Protein AF-X1I2G4-F1 (afdb_monomer_lite)

Structure (mmCIF, N/CA/C/O backbone):
data_AF-X1I2G4-F1
#
_entry.id   AF-X1I2G4-F1
#
loop_
_atom_site.group_PDB
_atom_site.id
_atom_site.type_symbol
_atom_site.label_atom_id
_atom_site.label_alt_id
_atom_site.label_comp_id
_atom_site.label_asym_id
_atom_site.label_entity_id
_atom_site.label_seq_id
_atom_site.pdbx_PDB_ins_code
_atom_site.Cartn_x
_atom_site.Cartn_y
_atom_site.Cartn_z
_atom_site.occupancy
_atom_site.B_iso_or_equiv
_atom_site.auth_seq_id
_atom_site.auth_comp_id
_atom_site.auth_asym_id
_atom_site.auth_atom_id
_atom_site.pdbx_PDB_model_num
ATOM 1 N N . THR A 1 1 ? -0.028 4.643 -33.388 1.00 55.12 1 THR A N 1
ATOM 2 C CA . THR A 1 1 ? -0.167 5.219 -32.034 1.00 55.12 1 THR A CA 1
ATOM 3 C C . THR A 1 1 ? 0.349 6.647 -32.057 1.00 55.12 1 THR A C 1
ATOM 5 O O . THR A 1 1 ? 1.545 6.830 -32.228 1.00 55.12 1 THR A O 1
ATOM 8 N N . LEU A 1 2 ? -0.530 7.656 -32.001 1.00 71.88 2 LEU A N 1
ATOM 9 C CA . LEU A 1 2 ? -0.175 9.086 -32.098 1.00 71.88 2 LEU A CA 1
ATOM 10 C C . LEU A 1 2 ? 0.038 9.688 -30.700 1.00 71.88 2 LEU A C 1
ATOM 12 O O . LEU A 1 2 ? -0.689 10.582 -30.279 1.00 71.88 2 LEU A O 1
ATOM 16 N N . ALA A 1 3 ? 0.988 9.146 -29.941 1.00 80.50 3 ALA A N 1
ATOM 17 C CA . ALA A 1 3 ? 1.338 9.740 -28.655 1.00 80.50 3 ALA A CA 1
ATOM 18 C C . ALA A 1 3 ? 2.143 11.029 -28.894 1.00 80.50 3 ALA A C 1
ATOM 20 O O . ALA A 1 3 ? 3.124 11.006 -29.639 1.00 80.50 3 ALA A O 1
ATOM 21 N N . LEU A 1 4 ? 1.737 12.135 -28.257 1.00 90.69 4 LEU A N 1
ATOM 22 C CA . LEU A 1 4 ? 2.426 13.431 -28.357 1.00 90.69 4 LEU A CA 1
ATOM 23 C C . LEU A 1 4 ? 3.875 13.344 -27.844 1.00 90.69 4 LEU A C 1
ATOM 25 O O . LEU A 1 4 ? 4.763 14.046 -28.321 1.00 90.69 4 LEU A O 1
ATOM 29 N N . GLN A 1 5 ? 4.107 12.457 -26.874 1.00 88.31 5 GLN A N 1
ATOM 30 C CA . GLN A 1 5 ? 5.410 12.156 -26.298 1.00 88.31 5 GLN A CA 1
ATOM 31 C C . GLN A 1 5 ? 5.576 10.648 -26.117 1.00 88.31 5 GLN A C 1
ATOM 33 O O . GLN A 1 5 ? 4.614 9.914 -25.887 1.00 88.31 5 GLN A O 1
ATOM 38 N N . ARG A 1 6 ? 6.822 10.184 -26.228 1.00 89.62 6 ARG A N 1
ATOM 39 C CA . ARG A 1 6 ? 7.175 8.787 -25.965 1.00 89.62 6 ARG A CA 1
ATOM 40 C C . ARG A 1 6 ? 7.131 8.537 -24.463 1.00 89.62 6 ARG A C 1
ATOM 42 O O . ARG A 1 6 ? 7.684 9.317 -23.695 1.00 89.62 6 ARG A O 1
ATOM 49 N N . GLY A 1 7 ? 6.543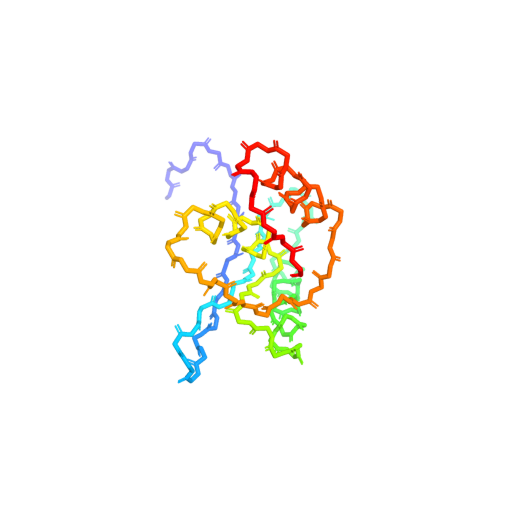 7.418 -24.073 1.00 92.19 7 GLY A N 1
ATOM 50 C CA . GLY A 1 7 ? 6.477 6.987 -22.687 1.00 92.19 7 GLY A CA 1
ATOM 51 C C . GLY A 1 7 ? 6.130 5.510 -22.598 1.00 92.19 7 GLY A C 1
ATOM 52 O O . GLY A 1 7 ? 5.653 4.909 -23.560 1.00 92.19 7 GLY A O 1
ATOM 53 N N . ALA A 1 8 ? 6.393 4.941 -21.433 1.00 93.56 8 ALA A N 1
ATOM 54 C CA . ALA A 1 8 ? 5.956 3.611 -21.047 1.00 93.56 8 ALA A CA 1
ATOM 55 C C . ALA A 1 8 ? 5.551 3.661 -19.574 1.00 93.56 8 ALA A C 1
ATOM 57 O O . ALA A 1 8 ? 6.000 4.541 -18.843 1.00 93.56 8 ALA A O 1
ATOM 58 N N . ALA A 1 9 ? 4.718 2.729 -19.141 1.00 96.12 9 ALA A N 1
ATOM 59 C CA . ALA A 1 9 ? 4.417 2.489 -17.739 1.00 96.12 9 ALA A CA 1
ATOM 60 C C . ALA A 1 9 ? 3.941 1.044 -17.595 1.00 96.12 9 ALA A C 1
ATOM 62 O O . ALA A 1 9 ? 3.418 0.465 -18.550 1.00 96.12 9 ALA A O 1
ATOM 63 N N . LEU A 1 10 ? 4.121 0.478 -16.410 1.00 98.31 10 LEU A N 1
ATOM 64 C CA . LEU A 1 10 ? 3.512 -0.787 -16.025 1.00 98.31 10 LEU A CA 1
ATOM 65 C C . LEU A 1 10 ? 2.855 -0.596 -14.668 1.00 98.31 10 LEU A C 1
ATOM 67 O O . LEU A 1 10 ? 3.507 -0.109 -13.749 1.00 98.31 10 LEU A O 1
ATOM 71 N N . ALA A 1 11 ? 1.605 -1.021 -14.558 1.00 98.31 11 ALA A N 1
ATOM 72 C CA . ALA A 1 11 ? 0.897 -1.168 -13.301 1.00 98.31 11 ALA A CA 1
ATOM 73 C C . ALA A 1 11 ? 0.337 -2.589 -13.242 1.00 98.31 11 ALA A C 1
ATOM 75 O O . ALA A 1 11 ? -0.178 -3.095 -14.243 1.00 98.31 11 ALA A O 1
ATOM 76 N N . ILE A 1 12 ? 0.459 -3.229 -12.087 1.00 98.31 12 ILE A N 1
ATOM 77 C CA . ILE A 1 12 ? -0.165 -4.518 -11.792 1.00 98.31 12 ILE A CA 1
ATOM 78 C C . ILE A 1 12 ? -0.890 -4.411 -10.457 1.00 98.31 12 ILE A C 1
ATOM 80 O O . ILE A 1 12 ? -0.523 -3.604 -9.602 1.00 98.31 12 ILE A O 1
ATOM 84 N N . TYR A 1 13 ? -1.898 -5.251 -10.273 1.00 97.81 13 TYR A N 1
ATOM 85 C CA . TYR A 1 13 ? -2.646 -5.331 -9.030 1.00 97.81 13 TYR A CA 1
ATOM 86 C C . TYR A 1 13 ? -2.983 -6.783 -8.707 1.00 97.81 13 TYR A C 1
ATOM 88 O O . TYR A 1 13 ? -3.139 -7.614 -9.604 1.00 97.81 13 TYR A O 1
ATOM 96 N N . ALA A 1 14 ? -3.087 -7.073 -7.416 1.00 97.81 14 ALA A N 1
ATOM 97 C CA . ALA A 1 14 ? -3.593 -8.330 -6.895 1.00 97.81 14 ALA A CA 1
ATOM 98 C C . ALA A 1 14 ? -4.908 -8.078 -6.159 1.00 97.81 14 ALA A C 1
ATOM 100 O O . ALA A 1 14 ? -4.993 -7.171 -5.332 1.00 97.81 14 ALA A O 1
ATOM 101 N N . GLU A 1 15 ? -5.909 -8.901 -6.454 1.00 98.00 15 GLU A N 1
ATOM 102 C CA . GLU A 1 15 ? -7.150 -8.973 -5.690 1.00 98.00 15 GLU A CA 1
ATOM 103 C C . GLU A 1 15 ? -7.018 -10.093 -4.652 1.00 98.00 15 GLU A C 1
ATOM 105 O O . GLU A 1 15 ? -6.717 -11.241 -4.992 1.00 98.00 15 GLU A O 1
ATOM 110 N N . THR A 1 16 ? -7.171 -9.756 -3.374 1.00 95.88 16 THR A N 1
ATOM 111 C CA . THR A 1 16 ? -7.074 -10.723 -2.276 1.00 95.88 16 THR A CA 1
ATOM 112 C C . THR A 1 16 ? -8.414 -11.422 -2.047 1.00 95.88 16 THR A C 1
ATOM 114 O O . THR A 1 16 ? -9.473 -10.933 -2.434 1.00 95.88 16 THR A O 1
ATOM 117 N N . SER A 1 17 ? -8.406 -12.550 -1.332 1.00 95.38 17 SER A N 1
ATOM 118 C CA . SER A 1 17 ? -9.643 -13.248 -0.946 1.00 95.38 17 SER A CA 1
ATOM 119 C C . SER A 1 17 ? -10.567 -12.429 -0.035 1.00 95.38 17 SER A C 1
ATOM 121 O O . SER A 1 17 ? -11.745 -12.757 0.083 1.00 95.38 17 SER A O 1
ATOM 123 N N . SER A 1 18 ? -10.055 -11.374 0.607 1.00 93.56 18 SER A N 1
ATOM 124 C CA . SER A 1 18 ? -10.842 -10.415 1.389 1.00 93.56 18 SER A CA 1
ATOM 125 C C . SER A 1 18 ? -11.381 -9.247 0.553 1.00 93.56 18 SER A C 1
ATOM 127 O O . SER A 1 18 ? -11.979 -8.336 1.119 1.00 93.56 18 SER A O 1
ATOM 129 N N . GLY A 1 19 ? -11.157 -9.246 -0.766 1.00 95.69 19 GLY A N 1
ATOM 130 C CA . GLY A 1 19 ? -11.576 -8.179 -1.678 1.00 95.69 19 GLY A CA 1
ATOM 131 C C . GLY A 1 19 ? -10.684 -6.934 -1.653 1.00 95.69 19 GLY A C 1
ATOM 132 O O . GLY A 1 19 ? -11.078 -5.895 -2.177 1.00 95.69 19 GLY A O 1
ATOM 133 N N . CYS A 1 20 ? -9.494 -6.999 -1.043 1.00 96.81 20 CYS A N 1
ATOM 134 C CA . CYS A 1 20 ? -8.537 -5.893 -1.090 1.00 96.81 20 CYS A CA 1
ATOM 135 C C . CYS A 1 20 ? -7.834 -5.870 -2.451 1.00 96.81 20 CYS A C 1
ATOM 137 O O . CYS A 1 20 ? -7.500 -6.923 -2.994 1.00 96.81 20 CYS A O 1
ATOM 139 N N . ILE A 1 21 ? -7.552 -4.673 -2.963 1.00 97.56 21 ILE A N 1
ATOM 140 C CA . ILE A 1 21 ? -6.737 -4.475 -4.164 1.00 97.56 21 ILE A CA 1
ATOM 141 C C . ILE A 1 21 ? -5.406 -3.873 -3.722 1.00 97.56 21 ILE A C 1
ATOM 143 O O . ILE A 1 21 ? -5.382 -2.789 -3.144 1.00 97.56 21 ILE A O 1
ATOM 147 N N . ILE A 1 22 ? -4.308 -4.578 -3.987 1.00 98.12 22 ILE A N 1
ATOM 148 C CA . ILE A 1 22 ? -2.946 -4.121 -3.680 1.00 98.12 22 ILE A CA 1
ATOM 149 C C . ILE A 1 22 ? -2.213 -3.924 -5.001 1.00 98.12 22 ILE A C 1
ATOM 151 O O . ILE A 1 22 ? -2.155 -4.847 -5.818 1.00 98.12 22 ILE A O 1
ATOM 155 N N . GLY A 1 23 ? -1.702 -2.714 -5.227 1.00 98.00 23 GLY A N 1
ATOM 156 C CA . GLY A 1 23 ? -1.088 -2.312 -6.486 1.00 98.00 23 GLY A CA 1
ATOM 157 C C . GLY A 1 23 ? 0.415 -2.074 -6.393 1.00 98.00 23 GLY A C 1
ATOM 158 O O . GLY A 1 23 ? 0.961 -1.752 -5.342 1.00 98.00 23 GLY A O 1
ATOM 159 N N . ALA A 1 24 ? 1.085 -2.195 -7.535 1.00 98.38 24 ALA A N 1
ATOM 160 C CA . ALA A 1 24 ? 2.418 -1.649 -7.739 1.00 98.38 24 ALA A CA 1
ATOM 161 C C . ALA A 1 24 ? 2.547 -1.138 -9.172 1.00 98.38 24 ALA A C 1
ATOM 163 O O . ALA A 1 24 ? 2.071 -1.771 -10.120 1.00 98.38 24 ALA A O 1
ATOM 164 N N . ASP A 1 25 ? 3.242 -0.019 -9.342 1.00 98.31 25 ASP A N 1
ATOM 165 C CA . ASP A 1 25 ? 3.486 0.561 -10.652 1.00 98.31 25 ASP A CA 1
ATOM 166 C C . ASP A 1 25 ? 4.889 1.152 -10.782 1.00 98.31 25 ASP A C 1
ATOM 168 O O . ASP A 1 25 ? 5.641 1.321 -9.815 1.00 98.31 25 ASP A O 1
ATOM 172 N N . ARG A 1 26 ? 5.268 1.406 -12.034 1.00 97.94 26 ARG A N 1
ATOM 173 C CA . ARG A 1 26 ? 6.440 2.205 -12.358 1.00 97.94 26 ARG A CA 1
ATOM 174 C C . ARG A 1 26 ? 6.316 2.808 -13.750 1.00 97.94 26 ARG A C 1
ATOM 176 O O . ARG A 1 26 ? 6.112 2.099 -14.739 1.00 97.94 26 ARG A O 1
ATOM 183 N N . ALA A 1 27 ? 6.553 4.112 -13.846 1.00 96.81 27 ALA A N 1
ATOM 184 C CA . ALA A 1 27 ? 6.742 4.785 -15.124 1.00 96.81 27 ALA A CA 1
ATOM 185 C C . ALA A 1 27 ? 8.059 4.361 -15.804 1.00 96.81 27 ALA A C 1
ATOM 187 O O . ALA A 1 27 ? 9.055 4.018 -15.159 1.00 96.81 27 ALA A O 1
ATOM 188 N N . GLY A 1 28 ? 8.083 4.410 -17.128 1.00 95.25 28 GLY A N 1
ATOM 189 C CA . GLY A 1 28 ? 9.293 4.315 -17.929 1.00 95.25 28 GLY A CA 1
ATOM 190 C C . GLY A 1 28 ? 10.102 5.606 -17.861 1.00 95.25 28 GLY A C 1
ATOM 191 O O . GLY A 1 28 ? 9.566 6.688 -17.646 1.00 95.25 28 GLY A O 1
ATOM 192 N N . GLU A 1 29 ? 11.405 5.492 -18.076 1.00 95.06 29 GLU A N 1
ATOM 193 C CA . GLU A 1 29 ? 12.309 6.635 -18.216 1.00 95.06 29 GLU A CA 1
ATOM 194 C C . GLU A 1 29 ? 13.409 6.282 -19.230 1.00 95.06 29 GLU A C 1
ATOM 196 O O . GLU A 1 29 ? 13.666 5.094 -19.466 1.00 95.06 29 GLU A O 1
ATOM 201 N N . PRO A 1 30 ? 14.085 7.271 -19.841 1.00 93.94 30 PRO A N 1
ATOM 202 C CA . PRO A 1 30 ? 15.220 6.998 -20.713 1.00 93.94 30 PRO A CA 1
ATOM 203 C C . PRO A 1 30 ? 16.258 6.098 -20.029 1.00 93.94 30 PRO A C 1
ATOM 205 O O . PRO A 1 30 ? 16.693 6.392 -18.919 1.00 93.94 30 PRO A O 1
ATOM 208 N N . ARG A 1 31 ? 16.691 5.039 -20.729 1.00 94.81 31 ARG A N 1
ATOM 209 C CA . ARG A 1 31 ? 17.652 4.013 -20.263 1.00 94.81 31 ARG A CA 1
ATOM 210 C C . ARG A 1 31 ? 17.123 3.015 -19.221 1.00 94.81 31 ARG A C 1
ATOM 212 O O . ARG A 1 31 ? 17.895 2.171 -18.784 1.00 94.81 31 ARG A O 1
ATOM 219 N N . ARG A 1 32 ? 15.835 3.045 -18.869 1.00 95.44 32 ARG A N 1
ATOM 220 C CA . ARG A 1 32 ? 15.197 1.992 -18.063 1.00 95.44 32 ARG A CA 1
ATOM 221 C C . ARG A 1 32 ? 14.566 0.949 -18.982 1.00 95.44 32 ARG A C 1
ATOM 223 O O . ARG A 1 32 ? 13.723 1.290 -19.810 1.00 95.44 32 ARG A O 1
ATOM 230 N N . THR A 1 33 ? 14.989 -0.304 -18.849 1.00 97.19 33 THR A N 1
ATOM 231 C CA . THR A 1 33 ? 14.478 -1.405 -19.678 1.00 97.19 33 THR A CA 1
ATOM 232 C C . THR A 1 33 ? 13.078 -1.836 -19.234 1.00 97.19 33 THR A C 1
ATOM 234 O O . THR A 1 33 ? 12.666 -1.595 -18.094 1.00 97.19 33 THR A O 1
ATOM 237 N N . SER A 1 34 ? 12.329 -2.483 -20.129 1.00 97.12 34 SER A N 1
ATOM 238 C CA . SER A 1 34 ? 11.018 -3.051 -19.793 1.00 97.12 34 SER A CA 1
ATOM 239 C C . SER A 1 34 ? 11.137 -4.162 -18.745 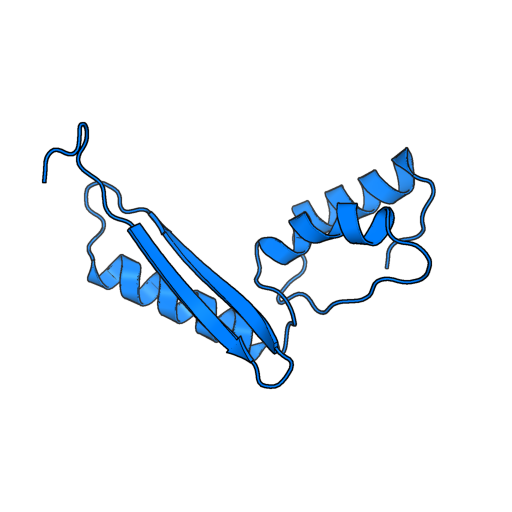1.00 97.12 34 SER A C 1
ATOM 241 O O . SER A 1 34 ? 10.283 -4.275 -17.869 1.00 97.12 34 SER A O 1
ATOM 243 N N . GLU A 1 35 ? 12.219 -4.936 -18.786 1.00 98.06 35 GLU A N 1
ATOM 244 C CA . GLU A 1 35 ? 12.544 -5.995 -17.836 1.00 98.06 35 GLU A CA 1
ATOM 245 C C . GLU A 1 35 ? 12.812 -5.436 -16.435 1.00 98.06 35 GLU A C 1
ATOM 247 O O . GLU A 1 35 ? 12.334 -6.001 -15.449 1.00 98.06 35 GLU A O 1
ATOM 252 N N . ASP A 1 36 ? 13.521 -4.308 -16.327 1.00 97.81 36 ASP A N 1
ATOM 253 C CA . ASP A 1 36 ? 13.758 -3.636 -15.044 1.00 97.81 36 ASP A CA 1
ATOM 254 C C . ASP A 1 36 ? 12.464 -3.080 -14.444 1.00 97.81 36 ASP A C 1
ATOM 256 O O . ASP A 1 36 ? 12.257 -3.160 -13.229 1.00 97.81 36 ASP A O 1
ATOM 260 N N . ILE A 1 37 ? 11.580 -2.531 -15.285 1.00 98.31 37 ILE A N 1
ATOM 261 C CA . ILE A 1 37 ? 10.240 -2.088 -14.875 1.00 98.31 37 ILE A CA 1
ATOM 262 C C . ILE A 1 37 ? 9.450 -3.284 -14.347 1.00 98.31 37 ILE A C 1
ATOM 264 O O . ILE A 1 37 ? 8.985 -3.243 -13.210 1.00 98.31 37 ILE A O 1
ATOM 268 N N . GLY A 1 38 ? 9.360 -4.362 -15.130 1.00 98.44 38 GLY A N 1
ATOM 269 C CA . GLY A 1 38 ? 8.645 -5.580 -14.753 1.00 98.44 38 GLY A CA 1
ATOM 270 C C . GLY A 1 38 ? 9.155 -6.177 -13.444 1.00 98.44 38 GLY A C 1
ATOM 271 O O . GLY A 1 38 ? 8.367 -6.443 -12.539 1.00 98.44 38 GLY A O 1
ATOM 272 N N . ARG A 1 39 ? 10.479 -6.315 -13.299 1.00 98.56 39 ARG A N 1
ATOM 273 C CA . ARG A 1 39 ? 11.109 -6.845 -12.082 1.00 98.56 39 ARG A CA 1
ATOM 274 C C . ARG A 1 39 ? 10.830 -5.971 -10.866 1.00 98.56 39 ARG A C 1
ATOM 276 O O . ARG A 1 39 ? 10.540 -6.505 -9.801 1.00 98.56 39 ARG A O 1
ATOM 283 N N . TYR A 1 40 ? 10.929 -4.651 -11.009 1.00 98.38 40 TYR A N 1
ATOM 284 C CA . TYR A 1 40 ? 10.664 -3.721 -9.912 1.00 98.38 40 TYR A CA 1
ATOM 285 C C . TYR A 1 40 ? 9.212 -3.799 -9.447 1.00 98.38 40 TYR A C 1
ATOM 287 O O . TYR A 1 40 ? 8.956 -3.950 -8.257 1.00 98.38 40 TYR A O 1
ATOM 295 N N . VAL A 1 41 ? 8.280 -3.727 -10.395 1.00 98.56 41 VAL A N 1
ATOM 296 C CA . VAL A 1 41 ? 6.843 -3.721 -10.125 1.00 98.56 41 VAL A CA 1
ATOM 297 C C . VAL A 1 41 ? 6.405 -5.047 -9.494 1.00 98.56 41 VAL A C 1
ATOM 299 O O . VAL A 1 41 ? 5.775 -5.042 -8.440 1.00 98.56 41 VAL A O 1
ATOM 302 N N . ALA A 1 42 ? 6.824 -6.182 -10.065 1.00 98.50 42 ALA A N 1
ATOM 303 C CA . ALA A 1 42 ? 6.522 -7.502 -9.514 1.00 98.50 42 ALA A CA 1
ATOM 304 C C . ALA A 1 42 ? 7.115 -7.701 -8.113 1.00 98.50 42 ALA A C 1
ATOM 306 O O . ALA A 1 42 ? 6.431 -8.201 -7.224 1.00 98.50 42 ALA A O 1
ATOM 307 N N . ARG A 1 43 ? 8.371 -7.286 -7.893 1.00 98.56 43 ARG A N 1
ATOM 308 C CA . ARG A 1 43 ? 9.013 -7.395 -6.578 1.00 98.56 43 ARG A CA 1
ATOM 309 C C . ARG A 1 43 ? 8.275 -6.568 -5.528 1.00 98.56 43 ARG A C 1
ATOM 311 O O . ARG A 1 43 ? 7.976 -7.107 -4.472 1.00 98.56 43 ARG A O 1
ATOM 318 N N . ASN A 1 44 ? 7.964 -5.304 -5.817 1.00 98.19 44 ASN A N 1
ATOM 319 C CA . ASN A 1 44 ? 7.260 -4.443 -4.867 1.00 98.19 44 ASN A CA 1
ATOM 320 C C . ASN A 1 44 ? 5.877 -5.003 -4.507 1.00 98.19 44 ASN A C 1
ATOM 322 O O . ASN A 1 44 ? 5.520 -5.005 -3.334 1.00 98.19 44 ASN A O 1
ATOM 326 N N . LEU A 1 45 ? 5.130 -5.521 -5.491 1.00 98.38 45 LEU A N 1
ATOM 327 C CA . LEU A 1 45 ? 3.837 -6.152 -5.225 1.00 98.38 45 LEU A CA 1
ATOM 328 C C . LEU A 1 45 ? 3.989 -7.373 -4.305 1.00 98.38 45 LEU A C 1
ATOM 330 O O . LEU A 1 45 ? 3.240 -7.516 -3.345 1.00 98.38 45 LEU A O 1
ATOM 334 N N . ILE A 1 46 ? 4.957 -8.252 -4.586 1.00 98.31 46 ILE A N 1
ATOM 335 C CA . ILE A 1 46 ? 5.206 -9.452 -3.772 1.00 98.31 46 ILE A CA 1
ATOM 336 C C . ILE A 1 46 ? 5.630 -9.073 -2.350 1.00 98.31 46 ILE A C 1
ATOM 338 O O . ILE A 1 46 ? 5.157 -9.689 -1.399 1.00 98.31 46 ILE A O 1
ATOM 342 N N . GLU A 1 47 ? 6.499 -8.073 -2.199 1.00 98.19 47 GLU A N 1
ATOM 343 C CA . GLU A 1 47 ? 6.910 -7.548 -0.893 1.00 98.19 47 GLU A CA 1
ATOM 344 C C . GLU A 1 47 ? 5.703 -7.045 -0.097 1.00 98.19 47 GLU A C 1
ATOM 346 O O . GLU A 1 47 ? 5.541 -7.445 1.053 1.00 98.19 47 GLU A O 1
ATOM 351 N N . ASP A 1 48 ? 4.835 -6.232 -0.707 1.00 97.75 48 ASP A N 1
ATOM 352 C CA . ASP A 1 48 ? 3.653 -5.685 -0.032 1.00 97.75 48 ASP A CA 1
ATOM 353 C C . ASP A 1 48 ? 2.666 -6.803 0.343 1.00 97.75 48 ASP A C 1
ATOM 355 O O . ASP A 1 48 ? 2.216 -6.864 1.488 1.00 97.75 48 ASP A O 1
ATOM 359 N N . LEU A 1 49 ? 2.403 -7.753 -0.562 1.00 97.31 49 LEU A N 1
ATOM 360 C CA . LEU A 1 49 ? 1.548 -8.917 -0.292 1.00 97.31 49 LEU A CA 1
ATOM 361 C C . LEU A 1 49 ? 2.093 -9.796 0.842 1.00 97.31 49 LEU A C 1
ATOM 363 O O . LEU A 1 49 ? 1.322 -10.273 1.676 1.00 97.31 49 LEU A O 1
ATOM 367 N N . ALA A 1 50 ? 3.411 -10.002 0.901 1.00 97.75 50 ALA A N 1
ATOM 368 C CA . ALA A 1 50 ? 4.048 -10.839 1.915 1.00 97.75 50 ALA A CA 1
ATOM 369 C C . ALA A 1 50 ? 3.891 -10.288 3.343 1.00 97.75 50 ALA A C 1
ATOM 371 O O . ALA A 1 50 ? 3.986 -11.053 4.301 1.00 97.75 50 ALA A O 1
ATOM 372 N N . THR A 1 51 ? 3.616 -8.989 3.501 1.00 97.31 51 THR A N 1
ATOM 373 C CA . THR A 1 51 ? 3.370 -8.382 4.820 1.00 97.31 51 THR A CA 1
ATOM 374 C C . THR A 1 51 ? 1.990 -8.712 5.400 1.00 97.31 51 THR A C 1
ATOM 376 O O . THR A 1 51 ? 1.765 -8.514 6.593 1.00 97.31 51 THR A O 1
ATOM 379 N N . GLY A 1 52 ? 1.047 -9.196 4.582 1.00 96.12 52 GLY A N 1
ATOM 380 C CA . GLY A 1 52 ? -0.354 -9.334 4.993 1.00 96.12 52 GLY A CA 1
ATOM 381 C C . GLY A 1 52 ? -1.071 -7.990 5.184 1.00 96.12 52 GLY A C 1
ATOM 382 O O . GLY A 1 52 ? -2.082 -7.932 5.895 1.00 96.12 52 GLY A O 1
ATOM 383 N N . ALA A 1 53 ? -0.544 -6.916 4.586 1.00 97.00 53 ALA A N 1
ATOM 384 C CA . ALA A 1 53 ? -1.202 -5.619 4.515 1.00 97.00 53 ALA A CA 1
ATOM 385 C C . ALA A 1 53 ? -2.542 -5.706 3.772 1.00 97.00 53 ALA A C 1
ATOM 387 O O . ALA A 1 53 ? -2.770 -6.591 2.948 1.00 97.00 53 ALA A O 1
ATOM 388 N N . THR A 1 54 ? -3.439 -4.770 4.073 1.00 97.44 54 THR A N 1
ATOM 389 C CA . THR A 1 54 ? -4.745 -4.641 3.406 1.00 97.44 54 THR A CA 1
ATOM 390 C C . THR A 1 54 ? -4.748 -3.544 2.343 1.00 97.44 54 THR A C 1
ATOM 392 O O . THR A 1 54 ? -5.724 -3.409 1.612 1.00 97.44 54 THR A O 1
ATOM 395 N N . VAL A 1 55 ? -3.673 -2.756 2.273 1.00 97.81 55 VAL A N 1
ATOM 396 C CA . VAL A 1 55 ? -3.436 -1.675 1.308 1.00 97.81 55 VAL A CA 1
ATOM 397 C C . VAL A 1 55 ? -1.975 -1.718 0.853 1.00 97.81 55 VAL A C 1
ATOM 399 O O . VAL A 1 55 ? -1.124 -2.240 1.576 1.00 97.81 55 VAL A O 1
ATOM 402 N N . ASP A 1 56 ? -1.668 -1.180 -0.327 1.00 97.62 56 ASP A N 1
ATOM 403 C CA . ASP A 1 56 ? -0.279 -1.050 -0.780 1.00 97.62 56 ASP A CA 1
ATOM 404 C C . ASP A 1 56 ? 0.478 0.078 -0.058 1.00 97.62 56 ASP A C 1
ATOM 406 O O . ASP A 1 56 ? -0.085 0.879 0.697 1.00 97.62 56 ASP A O 1
ATOM 410 N N . ARG A 1 57 ? 1.795 0.128 -0.284 1.00 96.75 57 ARG A N 1
ATOM 411 C CA . ARG A 1 57 ? 2.707 1.072 0.377 1.00 96.75 57 ARG A CA 1
ATOM 412 C C . ARG A 1 57 ? 2.429 2.554 0.112 1.00 96.75 57 ARG A C 1
ATOM 414 O O . ARG A 1 57 ? 2.978 3.367 0.850 1.00 96.75 57 ARG A O 1
ATOM 421 N N . TYR A 1 58 ? 1.667 2.897 -0.925 1.00 96.38 58 TYR A N 1
ATOM 422 C CA . TYR A 1 58 ? 1.332 4.280 -1.274 1.00 96.38 58 TYR A CA 1
ATOM 423 C C . TYR A 1 58 ? -0.097 4.632 -0.854 1.00 96.38 58 TYR A C 1
ATOM 425 O O . TYR A 1 58 ? -0.347 5.722 -0.350 1.00 96.38 58 TYR A O 1
ATOM 433 N N . LEU A 1 59 ? -1.040 3.695 -0.977 1.00 97.25 59 LEU A N 1
ATOM 434 C CA . LEU A 1 59 ? -2.392 3.877 -0.450 1.00 97.25 59 LEU A CA 1
ATOM 435 C C . LEU A 1 59 ? -2.395 4.008 1.085 1.00 97.25 59 LEU A C 1
ATOM 437 O O . LEU A 1 59 ? -3.269 4.665 1.649 1.00 97.25 59 LEU A O 1
ATOM 441 N N . ALA A 1 60 ? -1.398 3.421 1.756 1.00 97.50 60 ALA A N 1
ATOM 442 C CA . ALA A 1 60 ? -1.218 3.469 3.203 1.00 97.50 60 ALA A CA 1
ATOM 443 C C . ALA A 1 60 ? -1.308 4.882 3.811 1.00 97.50 60 ALA A C 1
ATOM 445 O O . ALA A 1 60 ? -2.009 5.053 4.809 1.00 97.50 60 ALA A O 1
ATOM 446 N N . ASP A 1 61 ? -0.633 5.881 3.233 1.00 97.12 61 ASP A N 1
ATOM 447 C CA . ASP A 1 61 ? -0.680 7.262 3.731 1.00 97.12 61 ASP A CA 1
ATOM 448 C C . ASP A 1 61 ? -1.855 8.069 3.162 1.00 97.12 61 ASP A C 1
ATOM 450 O O . ASP A 1 61 ? -2.407 8.925 3.857 1.00 97.12 61 ASP A O 1
ATOM 454 N N . GLN A 1 62 ? -2.287 7.760 1.935 1.00 97.19 62 GLN A N 1
ATOM 455 C CA . GLN A 1 62 ? -3.404 8.437 1.272 1.00 97.19 62 GLN A CA 1
ATOM 456 C C . GLN A 1 62 ? -4.744 8.176 1.970 1.00 97.19 62 GLN A C 1
ATOM 458 O O . GLN A 1 62 ? -5.616 9.047 1.991 1.00 97.19 62 GLN A O 1
ATOM 463 N N . LEU A 1 63 ? -4.918 6.982 2.547 1.00 97.50 63 LEU A N 1
ATOM 464 C CA . LEU A 1 63 ? -6.170 6.577 3.183 1.00 97.50 63 LEU A CA 1
ATOM 465 C C . LEU A 1 63 ? -6.408 7.257 4.545 1.00 97.50 63 LEU A C 1
ATOM 467 O O . LEU A 1 63 ? -7.557 7.348 4.976 1.00 97.50 63 LEU A O 1
ATOM 471 N N . ILE A 1 64 ? -5.358 7.787 5.187 1.00 97.94 64 ILE A N 1
ATOM 472 C CA . ILE A 1 64 ? -5.407 8.376 6.540 1.00 97.94 64 ILE A CA 1
ATOM 473 C C . ILE A 1 64 ? -6.478 9.465 6.642 1.00 97.94 64 ILE A C 1
ATOM 475 O O . ILE A 1 64 ? -7.248 9.493 7.598 1.00 97.94 64 ILE A O 1
ATOM 479 N N . PHE A 1 65 ? -6.581 10.338 5.640 1.00 97.31 65 PHE A N 1
ATOM 480 C CA . PHE A 1 65 ? -7.539 11.445 5.663 1.00 97.31 65 PHE A CA 1
ATOM 481 C C . PHE A 1 65 ? -8.989 10.968 5.614 1.00 97.31 65 PHE A C 1
ATOM 483 O O . PHE A 1 65 ? -9.841 11.490 6.328 1.00 97.31 65 PHE A O 1
ATOM 490 N N . TYR A 1 66 ? -9.270 9.953 4.798 1.00 97.56 66 TYR A N 1
ATOM 491 C CA . TYR A 1 66 ? -10.604 9.368 4.715 1.00 97.56 66 TYR A CA 1
ATOM 492 C C . TYR A 1 66 ? -10.948 8.609 5.996 1.00 97.56 66 TYR A C 1
ATOM 494 O O . TYR A 1 66 ? -12.060 8.739 6.497 1.00 97.56 66 TYR A O 1
ATOM 502 N N . ALA A 1 67 ? -9.981 7.874 6.554 1.00 97.38 67 ALA A N 1
ATOM 503 C CA . ALA A 1 67 ? -10.129 7.176 7.826 1.00 97.38 67 ALA A CA 1
ATOM 504 C C . ALA A 1 67 ? -10.422 8.140 8.988 1.00 97.38 67 ALA A C 1
ATOM 506 O O . ALA A 1 67 ? -11.268 7.833 9.824 1.00 97.38 67 ALA A O 1
ATOM 507 N N . ALA A 1 68 ? -9.768 9.306 9.009 1.00 97.25 68 ALA A N 1
ATOM 508 C CA . ALA A 1 68 ? -9.953 10.343 10.023 1.00 97.25 68 ALA A CA 1
ATOM 509 C C . ALA A 1 68 ? -11.285 11.105 9.901 1.00 97.25 68 ALA A C 1
ATOM 511 O O . ALA A 1 68 ? -11.782 11.627 10.894 1.00 97.25 68 ALA A O 1
ATOM 512 N N . LEU A 1 69 ? -11.853 11.197 8.695 1.00 97.25 69 LEU A N 1
ATOM 513 C CA . LEU A 1 69 ? -13.145 11.851 8.450 1.00 97.25 69 LEU A CA 1
ATOM 514 C C . LEU A 1 69 ? -14.343 10.903 8.593 1.00 97.25 69 LEU A C 1
ATOM 516 O O . LEU A 1 69 ? -15.479 11.369 8.645 1.00 97.25 69 LEU A O 1
ATOM 520 N N . ALA A 1 70 ? -14.108 9.591 8.593 1.00 97.19 70 ALA A N 1
ATOM 521 C CA . ALA A 1 70 ? -15.158 8.593 8.709 1.00 97.19 70 ALA A CA 1
ATOM 522 C C . ALA A 1 70 ? -15.729 8.531 10.134 1.00 97.19 70 ALA A C 1
ATOM 524 O O . ALA A 1 70 ? -15.016 8.710 11.120 1.00 97.19 70 ALA A O 1
ATOM 525 N N . ASP A 1 71 ? -17.018 8.207 10.238 1.00 95.75 71 ASP A N 1
ATOM 526 C CA . ASP A 1 71 ? -17.661 7.983 11.529 1.00 95.75 71 ASP A CA 1
ATOM 527 C C . ASP A 1 71 ? -17.113 6.717 12.209 1.00 95.75 71 ASP A C 1
ATOM 529 O O . ASP A 1 71 ? -17.045 5.638 11.614 1.00 95.75 71 ASP A O 1
ATOM 533 N N . GLY A 1 72 ? -16.799 6.827 13.501 1.00 95.50 72 GLY A N 1
ATOM 534 C CA . GLY A 1 72 ? -16.373 5.698 14.326 1.00 95.50 72 GLY A CA 1
ATOM 535 C C . GLY A 1 72 ? -14.874 5.406 14.239 1.00 95.50 72 GLY A C 1
ATOM 536 O O . GLY A 1 72 ? -14.054 6.312 14.338 1.00 95.50 72 GLY A O 1
ATOM 537 N N . VAL A 1 73 ? -14.516 4.120 14.152 1.00 96.06 73 VAL A N 1
ATOM 538 C CA . VAL A 1 73 ? -13.120 3.654 14.146 1.00 96.06 73 VAL A CA 1
ATOM 539 C C . VAL A 1 73 ? -12.803 3.022 12.798 1.00 96.06 73 VAL A C 1
ATOM 541 O O . VAL A 1 73 ? -13.373 1.992 12.438 1.00 96.06 73 VAL A O 1
ATOM 544 N N . SER A 1 74 ? -11.852 3.618 12.086 1.00 97.38 74 SER A N 1
ATOM 545 C CA . SER A 1 74 ? -11.283 3.071 10.855 1.00 97.38 74 SER A CA 1
ATOM 546 C C . SER A 1 74 ? -9.973 2.348 11.165 1.00 97.38 74 SER A C 1
ATOM 548 O O . SER A 1 74 ? -9.111 2.902 11.839 1.00 97.38 74 SER A O 1
ATOM 550 N N . GLN A 1 75 ? -9.797 1.124 10.659 1.00 96.56 75 GLN A N 1
ATOM 551 C CA . GLN A 1 75 ? -8.571 0.346 10.856 1.00 96.56 75 GLN A CA 1
ATOM 552 C C . GLN A 1 75 ? -8.175 -0.392 9.576 1.00 96.56 75 GLN A C 1
ATOM 554 O O . GLN A 1 75 ? -9.009 -1.017 8.923 1.00 96.56 75 GLN A O 1
ATOM 559 N N . TYR A 1 76 ? -6.886 -0.359 9.245 1.00 96.81 76 TYR A N 1
ATOM 560 C CA . TYR A 1 76 ? -6.300 -1.100 8.130 1.00 96.81 76 TYR A CA 1
ATOM 561 C C . TYR A 1 76 ? -4.839 -1.459 8.433 1.00 96.81 76 TYR A C 1
ATOM 563 O O . TYR A 1 76 ? -4.226 -0.898 9.338 1.00 96.81 76 TYR A O 1
ATOM 571 N N . ARG A 1 7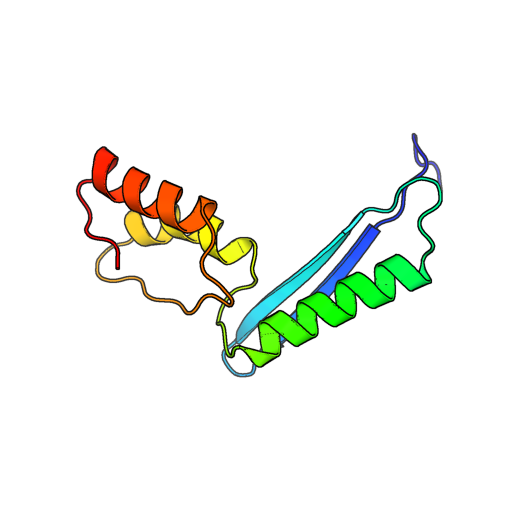7 ? -4.279 -2.433 7.707 1.00 97.06 77 ARG A N 1
ATOM 572 C CA . ARG A 1 77 ? -2.881 -2.869 7.859 1.00 97.06 77 ARG A CA 1
ATOM 573 C C . ARG A 1 77 ? -2.033 -2.314 6.727 1.00 97.06 77 ARG A C 1
ATOM 575 O O . ARG A 1 77 ? -2.363 -2.527 5.562 1.00 97.06 77 ARG A O 1
ATOM 582 N N . ILE A 1 78 ? -0.931 -1.665 7.080 1.00 97.44 78 ILE A N 1
ATOM 583 C CA . ILE A 1 78 ? 0.044 -1.098 6.143 1.00 97.44 78 ILE A CA 1
ATOM 584 C C . ILE A 1 78 ? 1.263 -2.022 6.003 1.00 97.44 78 ILE A C 1
ATOM 586 O O . ILE A 1 78 ? 1.613 -2.705 6.967 1.00 97.44 78 ILE A O 1
ATOM 590 N N . PRO A 1 79 ? 1.951 -2.039 4.847 1.00 97.00 79 PRO A N 1
ATOM 591 C CA . PRO A 1 79 ? 3.119 -2.901 4.658 1.00 97.00 79 PRO A CA 1
ATOM 592 C C . PRO A 1 79 ? 4.357 -2.394 5.412 1.00 97.00 79 PRO A C 1
ATOM 594 O O . PRO A 1 79 ? 5.245 -3.172 5.752 1.00 97.00 79 PRO A O 1
ATOM 597 N N . ARG A 1 80 ? 4.445 -1.082 5.664 1.00 96.38 80 ARG A N 1
ATOM 598 C CA . ARG A 1 80 ? 5.568 -0.433 6.354 1.00 96.38 80 ARG A CA 1
ATOM 599 C C . ARG A 1 80 ? 5.186 0.960 6.831 1.00 96.38 80 ARG A C 1
ATOM 601 O O . ARG A 1 80 ? 4.449 1.656 6.138 1.00 96.38 80 ARG A O 1
ATOM 608 N N . LEU A 1 81 ? 5.756 1.376 7.959 1.00 96.44 81 LEU A N 1
ATOM 609 C CA . LEU A 1 81 ? 5.687 2.761 8.416 1.00 96.44 81 LEU A CA 1
ATOM 610 C C . LEU A 1 81 ? 6.611 3.647 7.562 1.00 96.44 81 LEU A C 1
ATOM 612 O O . LEU A 1 81 ? 7.700 3.223 7.160 1.00 96.44 81 LEU A O 1
ATOM 616 N N . THR A 1 82 ? 6.170 4.866 7.266 1.00 96.31 82 THR A N 1
ATOM 617 C CA . THR A 1 82 ? 6.940 5.877 6.529 1.00 96.31 82 THR A CA 1
ATOM 618 C C . THR A 1 82 ? 6.777 7.238 7.202 1.00 96.31 82 THR A C 1
ATOM 620 O O . THR A 1 82 ? 5.766 7.478 7.857 1.00 96.31 82 THR A O 1
ATOM 623 N N . GLU A 1 83 ? 7.716 8.158 6.979 1.00 97.12 83 GLU A N 1
ATOM 624 C CA . GLU A 1 83 ? 7.599 9.538 7.482 1.00 97.12 83 GLU A CA 1
ATOM 625 C C . GLU A 1 83 ? 6.335 10.246 6.959 1.00 97.12 83 GLU A C 1
ATOM 627 O O . GLU A 1 83 ? 5.791 11.126 7.621 1.00 97.12 83 GLU A O 1
ATOM 632 N N . HIS A 1 84 ? 5.839 9.867 5.771 1.00 96.88 84 HIS A N 1
ATOM 633 C CA . HIS A 1 84 ? 4.588 10.404 5.220 1.00 96.88 84 HIS A CA 1
ATOM 634 C C . HIS A 1 84 ? 3.378 9.937 6.031 1.00 96.88 84 HIS A C 1
ATOM 636 O O . HIS A 1 84 ? 2.485 10.735 6.297 1.00 96.88 84 HIS A O 1
ATOM 642 N N . ILE A 1 85 ? 3.377 8.677 6.481 1.00 97.44 85 ILE A N 1
ATOM 643 C CA . ILE A 1 85 ? 2.345 8.161 7.385 1.00 97.44 85 ILE A CA 1
ATOM 644 C C . ILE A 1 85 ? 2.396 8.927 8.705 1.00 97.44 85 ILE A C 1
ATOM 646 O O . ILE A 1 85 ? 1.384 9.488 9.103 1.00 97.44 85 ILE A O 1
ATOM 650 N N . GLU A 1 86 ? 3.565 9.033 9.339 1.00 97.06 86 GLU A N 1
ATOM 651 C CA . GLU A 1 86 ? 3.718 9.758 10.612 1.00 97.06 86 GLU A CA 1
ATOM 652 C C . GLU A 1 86 ? 3.271 11.223 10.503 1.00 97.06 86 GLU A C 1
ATOM 654 O O . GLU A 1 86 ? 2.523 11.716 11.348 1.00 97.06 86 GLU A O 1
ATOM 659 N N . THR A 1 87 ? 3.666 11.905 9.424 1.00 97.50 87 THR A N 1
ATOM 660 C CA . THR A 1 87 ? 3.271 13.296 9.165 1.00 97.50 87 THR A CA 1
ATOM 661 C C . THR A 1 87 ? 1.761 13.422 8.971 1.00 97.50 87 THR A C 1
ATOM 663 O O . THR A 1 87 ? 1.150 14.332 9.528 1.00 97.50 87 THR A O 1
ATOM 666 N N . ASN A 1 88 ? 1.141 12.516 8.211 1.00 97.62 88 ASN A N 1
ATOM 667 C CA . ASN A 1 88 ? -0.299 12.552 7.967 1.00 97.62 88 ASN A CA 1
ATOM 668 C C . ASN A 1 88 ? -1.102 12.222 9.231 1.00 97.62 88 ASN A C 1
ATOM 670 O O . ASN A 1 88 ? -2.119 12.871 9.463 1.00 97.62 88 ASN A O 1
ATOM 674 N N . LEU A 1 89 ? -0.641 11.276 10.060 1.00 97.25 89 LEU A N 1
ATOM 675 C CA . LEU A 1 89 ? -1.245 10.978 11.364 1.00 97.25 89 LEU A CA 1
ATOM 676 C C . LEU A 1 89 ? -1.202 12.222 12.263 1.00 97.25 89 LEU A C 1
ATOM 678 O O . LEU A 1 89 ? -2.248 12.703 12.689 1.00 97.25 89 LEU A O 1
ATOM 682 N N . TRP A 1 90 ? -0.025 12.831 12.439 1.00 97.50 90 TRP A N 1
ATOM 683 C CA . TRP A 1 90 ? 0.115 14.079 13.198 1.00 97.50 90 TRP A CA 1
ATOM 684 C C . TRP A 1 90 ? -0.782 15.207 12.657 1.00 97.50 90 TRP A C 1
ATOM 686 O O . TRP A 1 90 ? -1.365 15.979 13.425 1.00 97.50 90 TRP A O 1
ATOM 696 N N . LEU A 1 91 ? -0.909 15.311 11.331 1.00 97.75 91 LEU A N 1
ATOM 697 C CA . LEU A 1 91 ? -1.717 16.336 10.679 1.00 97.75 91 LEU A CA 1
ATOM 698 C C . LEU A 1 91 ? -3.210 16.161 10.975 1.00 97.75 91 LEU A C 1
ATOM 700 O O . LEU A 1 91 ? -3.878 17.146 11.296 1.00 97.75 91 LEU A O 1
ATOM 704 N N . VAL A 1 92 ? -3.739 14.935 10.882 1.00 97.75 92 VAL A N 1
ATOM 705 C CA . VAL A 1 92 ? -5.157 14.687 11.184 1.00 97.75 92 VAL A CA 1
ATOM 706 C C . VAL A 1 92 ? -5.457 14.874 12.668 1.00 97.75 92 VAL A C 1
ATOM 708 O O . VAL A 1 92 ? -6.494 15.452 12.989 1.00 97.75 92 VA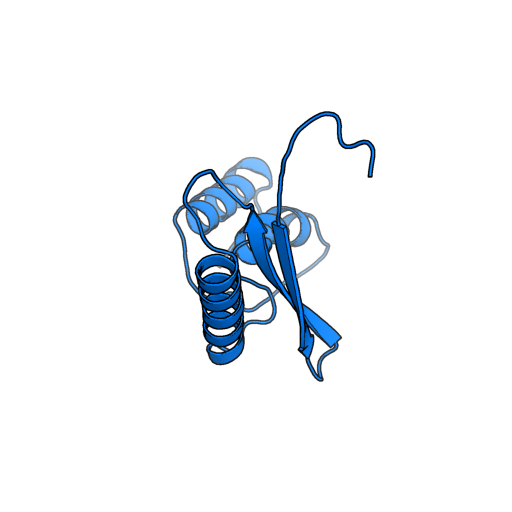L A O 1
ATOM 711 N N . GLU A 1 93 ? -4.541 14.507 13.567 1.00 97.44 93 GLU A N 1
ATOM 712 C CA . GLU A 1 93 ? -4.683 14.804 14.998 1.00 97.44 93 GLU A CA 1
ATOM 713 C C . GLU A 1 93 ? -4.712 16.317 15.256 1.00 97.44 93 GLU A C 1
ATOM 715 O O . GLU A 1 93 ? -5.567 16.816 15.987 1.00 97.44 93 GLU A O 1
ATOM 720 N N . SER A 1 94 ? -3.828 17.071 14.597 1.00 97.50 94 SER A N 1
ATOM 721 C CA . SER A 1 94 ? -3.705 18.522 14.781 1.00 97.50 94 SER A CA 1
ATOM 722 C C . SER A 1 94 ? -4.886 19.314 14.216 1.00 97.50 94 SER A C 1
ATOM 724 O O . SER A 1 94 ? -5.304 20.305 14.813 1.00 97.50 94 SER A O 1
ATOM 726 N N . ILE A 1 95 ? -5.407 18.917 13.050 1.00 97.56 95 ILE A N 1
ATOM 727 C CA . ILE A 1 95 ? -6.463 19.661 12.348 1.00 97.56 95 ILE A CA 1
ATOM 728 C C . ILE A 1 95 ? -7.857 19.195 12.765 1.00 97.56 95 ILE A C 1
ATOM 730 O O . ILE A 1 95 ? -8.745 20.025 12.956 1.00 97.56 95 ILE A O 1
ATOM 734 N N . LEU A 1 96 ? -8.068 17.881 12.867 1.00 96.62 96 LEU A N 1
ATOM 735 C CA . LEU A 1 96 ? -9.392 17.299 13.095 1.00 96.62 96 LEU A CA 1
ATOM 736 C C . LEU A 1 96 ? -9.631 16.943 14.568 1.00 96.62 96 LEU A C 1
ATOM 738 O O . LEU A 1 96 ? -10.768 16.664 14.938 1.00 96.62 96 LEU A O 1
ATOM 742 N N . GLY A 1 97 ? -8.592 16.954 15.413 1.00 94.50 97 GLY A N 1
ATOM 743 C CA . GLY A 1 97 ? -8.706 16.578 16.826 1.00 94.50 97 GLY A CA 1
ATOM 744 C C . GLY A 1 97 ? -9.045 15.100 17.039 1.00 94.50 97 GLY A C 1
ATOM 745 O O . GLY A 1 97 ? -9.520 14.728 18.113 1.00 94.50 97 GLY A O 1
ATOM 746 N N . VAL A 1 98 ? -8.846 14.265 16.015 1.00 95.06 98 VAL A N 1
ATOM 747 C CA . VAL A 1 98 ? -8.999 12.810 16.111 1.00 95.06 98 VAL A CA 1
ATOM 748 C C . VAL A 1 98 ? -7.780 12.200 16.799 1.00 95.06 98 VAL A C 1
ATOM 750 O O . VAL A 1 98 ? -6.747 12.850 16.923 1.00 95.06 98 VAL A O 1
ATOM 753 N N . LYS A 1 99 ? -7.893 10.948 17.239 1.00 93.25 99 LYS A N 1
ATOM 754 C CA . LYS A 1 99 ? -6.762 10.167 17.747 1.00 93.25 99 LYS A CA 1
ATOM 755 C C . LYS A 1 99 ? -6.330 9.174 16.676 1.00 93.25 99 LYS A C 1
ATOM 757 O O . LYS A 1 99 ? -7.191 8.465 16.154 1.00 93.25 99 LYS A O 1
ATOM 762 N N . ALA A 1 100 ? -5.038 9.111 16.374 1.00 91.38 100 ALA A N 1
ATOM 763 C CA . ALA A 1 100 ? -4.486 8.169 15.410 1.00 91.38 100 ALA A CA 1
ATOM 764 C C . ALA A 1 100 ? -3.446 7.255 16.089 1.00 91.38 100 ALA A C 1
ATOM 766 O O . ALA A 1 100 ? -2.673 7.710 16.929 1.00 91.38 100 ALA A O 1
ATOM 767 N N . GLU A 1 101 ? -3.457 5.957 15.765 1.00 80.50 101 GLU A N 1
ATOM 768 C CA . GLU A 1 101 ? -2.590 4.922 16.363 1.00 80.50 101 GLU A CA 1
ATOM 769 C C . GLU A 1 101 ? -2.008 3.986 15.300 1.00 80.50 101 GLU A C 1
ATOM 771 O O . GLU A 1 101 ? -2.726 3.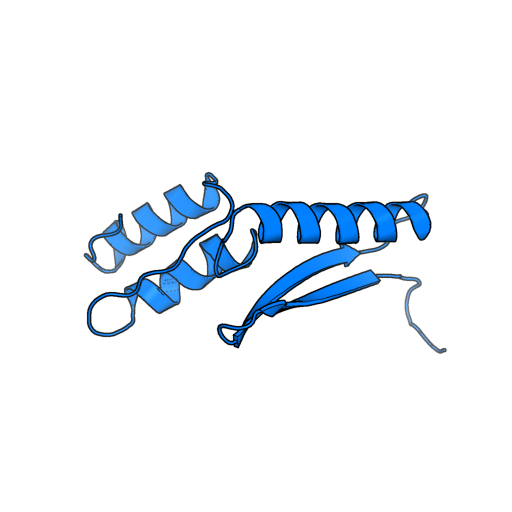693 14.313 1.00 80.50 101 GLU A O 1
#

Organism: NCBI:txid412755

Sequence (101 aa):
TLALQRGAALAIYAETSSGCIIGADRAGEPRRTSEDIGRYVARNLIEDLATGATVDRYLADQLIFYAALADGVSQYRIPRLTEHIETNLWLVESILGVKAE

InterPro domains:
  IPR000228 RNA 3'-terminal phosphate cyclase [PTHR11096] (6-100)
  IPR013792 RNA 3'-terminal phosphate cyclase/enolpyruvate transferase, alpha/beta [SSF55205] (45-99)
  IPR023797 RNA 3'-terminal phosphate cyclase domain [PF01137] (42-100)
  IPR03713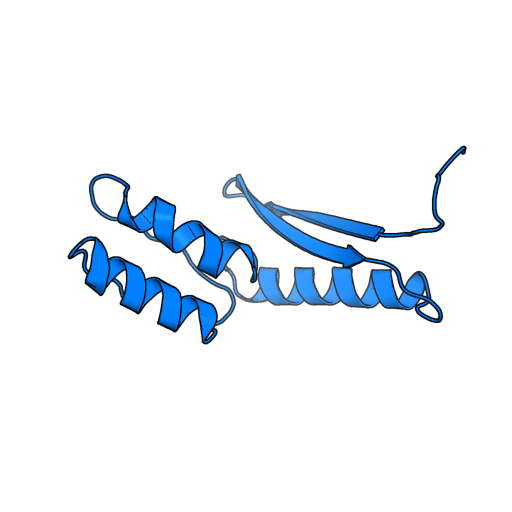6 RNA 3'-terminal phosphate cyclase domain superfamily [G3DSA:3.65.10.20] (7-101)

Foldseek 3Di:
DPDPDDWDKDKDWDQDPVRAIEIFMDIDDPPQDPVNRVVVRVVQSVLFVVQVWSYHQVVLLVCLVVQLPDPDHDDTGYSDDDVSNVVSQVVSCVPVVDHDD

pLDDT: mean 95.74, std 5.56, range [55.12, 98.56]

Radius of gyration: 16.78 Å; chains: 1; bounding box: 35×33×50 Å

Secondary structure (DSSP, 8-state):
---SS---EEEEEEE-TTS-EEEEEEE--TT--HHHHHHHHHHHHHHHHHTT-SS-TTHHHHTHHHHHHSSS------SS--HHHHHHHHHHHHHH-----